Protein AF-A0A0D3K6W0-F1 (afdb_monomer)

InterPro domains:
  IPR004000 Actin family [PF00022] (4-40)
  IPR043129 ATPase, nucleotide binding domain [SSF53067] (1-41)

pLDDT: mean 87.25, std 15.23, range [54.84, 98.62]

Solvent-accessible surface area (backbone atoms only — not comparable to full-atom values): 3378 Å² total; per-residue (Å²): 133,84,79,71,54,77,46,75,48,84,41,80,68,39,30,37,29,34,52,63,90,59,96,63,64,75,43,76,46,68,54,72,82,91,74,83,85,73,55,70,82,53,58,67,78,94,46,75,56,126

Organism: Emiliania huxleyi (strain CCMP1516) (NCBI:txid280463)

Sequence (50 aa):
MSKPPVVCDNGTGFVKCGFAGDNFPAHIFPSIVGRPILRAEEKVGQVQLK

Structure (mmCIF, N/CA/C/O backbone):
data_AF-A0A0D3K6W0-F1
#
_entry.id   AF-A0A0D3K6W0-F1
#
loop_
_atom_site.group_PDB
_atom_site.id
_atom_site.type_symbol
_atom_site.label_atom_id
_atom_site.label_alt_id
_atom_site.label_comp_id
_atom_site.label_asym_id
_atom_site.label_entity_id
_atom_site.label_seq_id
_atom_site.pdbx_PDB_ins_code
_atom_site.Cartn_x
_atom_site.Cartn_y
_atom_site.Cartn_z
_atom_site.occupancy
_atom_site.B_iso_or_equiv
_atom_site.auth_seq_id
_atom_site.auth_comp_id
_atom_site.auth_asym_id
_atom_site.auth_atom_id
_atom_site.pdbx_PDB_model_num
ATOM 1 N N . MET A 1 1 ? -1.598 -12.503 -27.679 1.00 69.75 1 MET A N 1
ATOM 2 C CA . MET A 1 1 ? -0.688 -11.741 -26.796 1.00 69.75 1 MET A CA 1
ATOM 3 C C . MET A 1 1 ? -1.057 -12.037 -25.354 1.00 69.75 1 MET A C 1
ATOM 5 O O . MET A 1 1 ? -2.247 -12.129 -25.067 1.00 69.75 1 MET A O 1
ATOM 9 N N . SER A 1 2 ? -0.080 -12.234 -24.470 1.00 86.81 2 SER A N 1
ATOM 10 C CA . SER A 1 2 ? -0.339 -12.366 -23.033 1.00 86.81 2 SER A CA 1
ATOM 11 C C . SER A 1 2 ? -0.745 -11.013 -22.452 1.00 86.81 2 SER A C 1
ATOM 13 O O . SER A 1 2 ? -0.182 -9.988 -22.831 1.00 86.81 2 SER A O 1
ATOM 15 N N . LYS A 1 3 ? -1.713 -11.002 -21.530 1.00 91.31 3 LYS A N 1
ATOM 16 C CA . LYS A 1 3 ? -2.011 -9.801 -20.736 1.00 91.31 3 LYS A CA 1
ATOM 17 C C . LYS A 1 3 ? -0.776 -9.435 -19.898 1.00 91.31 3 LYS A C 1
ATOM 19 O O . LYS A 1 3 ? -0.086 -10.357 -19.453 1.00 91.31 3 LYS A O 1
ATOM 24 N N . PRO A 1 4 ? -0.485 -8.138 -19.691 1.00 95.00 4 PRO A N 1
ATOM 25 C CA . PRO A 1 4 ? 0.626 -7.742 -18.841 1.00 95.00 4 PRO A CA 1
ATOM 26 C C . PRO A 1 4 ? 0.395 -8.269 -17.413 1.00 95.00 4 PRO A C 1
ATOM 28 O O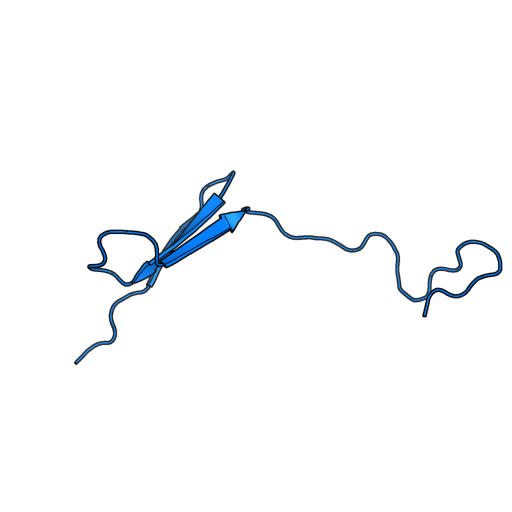 . PRO A 1 4 ? -0.736 -8.199 -16.918 1.00 95.00 4 PRO A O 1
ATOM 31 N N . PRO A 1 5 ? 1.424 -8.829 -16.753 1.00 97.81 5 PRO A N 1
ATOM 32 C CA . PRO A 1 5 ? 1.331 -9.239 -15.357 1.00 97.81 5 PRO A CA 1
ATOM 33 C C . PRO A 1 5 ? 0.927 -8.077 -14.449 1.00 97.81 5 PRO A C 1
ATOM 35 O O . PRO A 1 5 ? 1.323 -6.934 -14.681 1.00 97.81 5 PRO A O 1
ATOM 38 N N . VAL A 1 6 ? 0.185 -8.384 -13.386 1.00 97.44 6 VAL A N 1
ATOM 39 C CA . VAL A 1 6 ? -0.055 -7.445 -12.285 1.00 97.44 6 VAL A CA 1
ATOM 40 C C . VAL A 1 6 ? 1.139 -7.496 -11.338 1.00 97.44 6 VAL A C 1
ATOM 42 O O . VAL A 1 6 ? 1.606 -8.578 -10.982 1.00 97.44 6 VAL A O 1
ATOM 45 N N . VAL A 1 7 ? 1.610 -6.330 -10.914 1.00 98.12 7 VAL A N 1
ATOM 46 C CA . VAL A 1 7 ? 2.635 -6.175 -9.882 1.00 98.12 7 VAL A CA 1
ATOM 47 C C . VAL A 1 7 ? 1.969 -5.592 -8.641 1.00 98.12 7 VAL A C 1
ATOM 49 O O . VAL A 1 7 ? 1.282 -4.576 -8.736 1.00 98.12 7 VAL A O 1
ATOM 52 N N . CYS A 1 8 ? 2.181 -6.226 -7.487 1.00 98.12 8 CYS A N 1
ATOM 53 C CA . CYS A 1 8 ? 1.702 -5.761 -6.185 1.00 98.12 8 CYS A CA 1
ATOM 54 C C . CYS A 1 8 ? 2.869 -5.717 -5.191 1.00 98.12 8 CYS A C 1
ATOM 56 O O . CYS A 1 8 ? 3.438 -6.756 -4.860 1.00 98.12 8 CYS A O 1
ATOM 58 N N . ASP A 1 9 ? 3.205 -4.520 -4.715 1.00 98.06 9 ASP A N 1
ATOM 59 C CA . ASP A 1 9 ? 4.153 -4.289 -3.623 1.00 98.06 9 ASP A CA 1
ATOM 60 C C . ASP A 1 9 ? 3.378 -4.105 -2.311 1.00 98.06 9 ASP A C 1
ATOM 62 O O . AS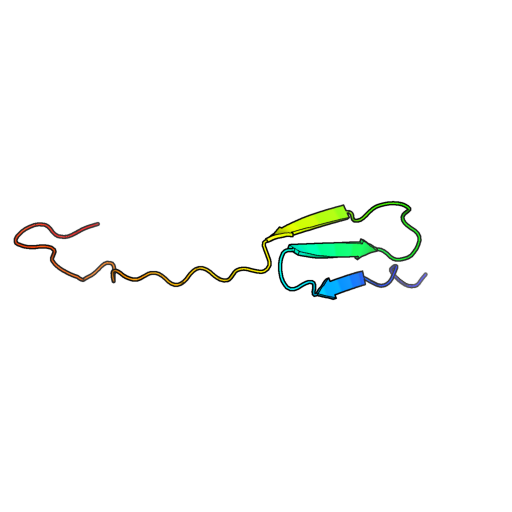P A 1 9 ? 2.681 -3.101 -2.120 1.00 98.06 9 ASP A O 1
ATOM 66 N N . ASN A 1 10 ? 3.491 -5.083 -1.412 1.00 98.06 10 ASN A N 1
ATOM 67 C CA . ASN A 1 10 ? 2.780 -5.112 -0.137 1.00 98.06 10 ASN A CA 1
ATOM 68 C C . ASN A 1 10 ? 3.590 -4.411 0.963 1.00 98.06 10 ASN A C 1
ATOM 70 O O . ASN A 1 10 ? 4.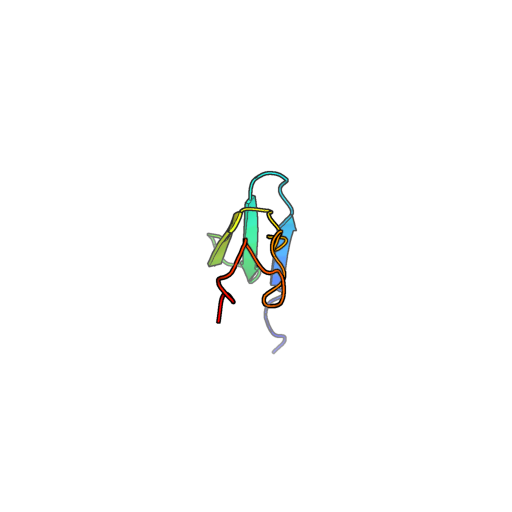084 -5.042 1.899 1.00 98.06 10 ASN A O 1
ATOM 74 N 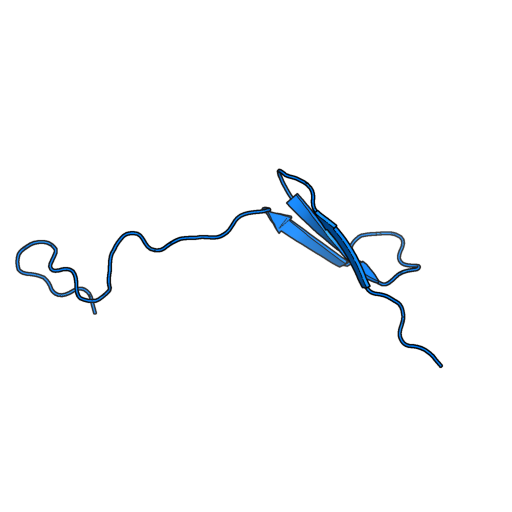N . GLY A 1 11 ? 3.703 -3.088 0.861 1.00 98.06 11 GLY A N 1
ATOM 75 C CA . GLY A 1 11 ? 4.257 -2.265 1.931 1.00 98.06 11 GLY A CA 1
ATOM 76 C C . GLY A 1 11 ? 3.370 -2.262 3.184 1.00 98.06 11 GLY A C 1
ATOM 77 O O . GLY A 1 11 ? 2.146 -2.392 3.112 1.00 98.06 11 GLY A O 1
ATOM 78 N N . THR A 1 12 ? 3.980 -2.067 4.356 1.00 97.81 12 THR A N 1
ATOM 79 C CA . THR A 1 12 ? 3.261 -2.012 5.644 1.00 97.81 12 THR A CA 1
ATOM 80 C C . THR A 1 12 ? 2.429 -0.740 5.818 1.00 97.81 12 THR A C 1
ATOM 8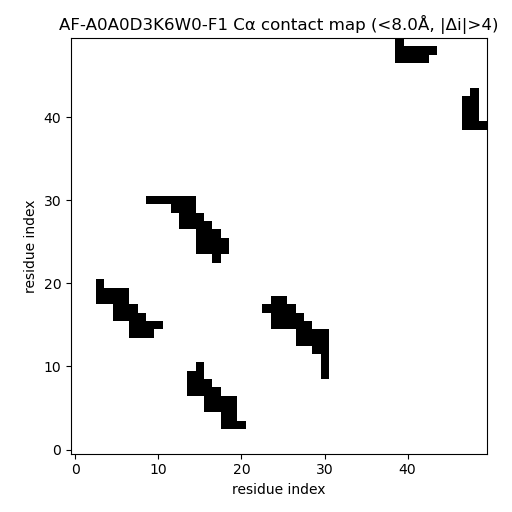2 O O . THR A 1 12 ? 1.395 -0.780 6.472 1.00 97.81 12 THR A O 1
ATOM 85 N N . GLY A 1 13 ? 2.844 0.387 5.229 1.00 98.12 13 GLY A N 1
ATOM 86 C CA . GLY A 1 13 ? 2.056 1.627 5.224 1.00 98.12 13 GLY A CA 1
ATOM 87 C C . GLY A 1 13 ? 1.077 1.702 4.052 1.00 98.12 13 GLY A C 1
ATOM 88 O O . GLY A 1 13 ? -0.099 2.013 4.227 1.00 98.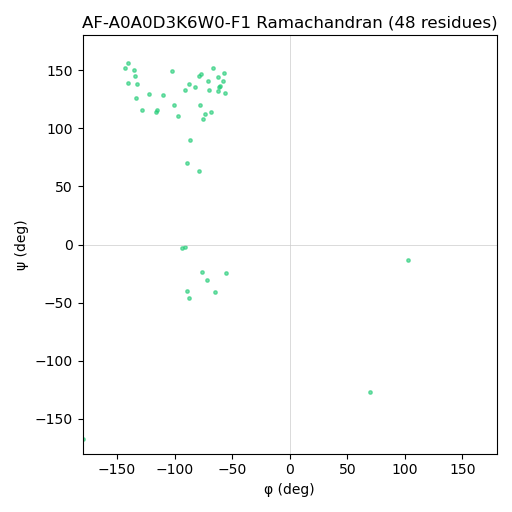12 13 GLY A O 1
ATOM 89 N N . PHE A 1 14 ? 1.558 1.378 2.852 1.00 98.38 14 PHE A N 1
ATOM 90 C CA . PHE A 1 14 ? 0.801 1.486 1.608 1.00 98.38 14 PHE A CA 1
ATOM 91 C C . PHE A 1 14 ? 1.085 0.298 0.697 1.00 98.38 14 PHE A C 1
ATOM 93 O O . PHE A 1 14 ? 2.243 -0.092 0.526 1.00 98.38 14 PHE A O 1
ATOM 100 N N . VAL A 1 15 ? 0.033 -0.201 0.057 1.00 98.62 15 VAL A N 1
ATOM 101 C CA . VAL A 1 15 ? 0.125 -1.099 -1.091 1.00 98.62 15 VAL A CA 1
ATOM 102 C C . VAL A 1 15 ? 0.217 -0.256 -2.357 1.00 98.62 15 VAL A C 1
ATOM 104 O O . VAL A 1 15 ? -0.493 0.742 -2.504 1.00 98.62 15 VAL A O 1
ATOM 107 N N . LYS A 1 16 ? 1.089 -0.666 -3.279 1.00 98.62 16 LYS A N 1
ATOM 108 C CA . LYS A 1 16 ? 1.208 -0.075 -4.617 1.00 98.62 16 LYS A CA 1
ATOM 109 C C . LYS A 1 16 ? 0.985 -1.177 -5.641 1.00 98.62 16 LYS A C 1
ATOM 111 O O . LYS A 1 16 ? 1.618 -2.228 -5.544 1.00 98.62 16 LYS A O 1
ATOM 116 N N . CYS A 1 17 ? 0.106 -0.957 -6.611 1.00 98.38 17 CYS A N 1
ATOM 117 C CA . CYS A 1 17 ? -0.139 -1.941 -7.660 1.00 98.38 17 CYS A CA 1
ATOM 118 C C . CYS A 1 17 ? -0.319 -1.313 -9.042 1.00 98.38 17 CYS A C 1
ATOM 120 O O . CYS A 1 17 ? -0.648 -0.134 -9.182 1.00 98.38 17 CYS A O 1
ATOM 122 N N . GLY A 1 18 ? -0.055 -2.111 -10.071 1.00 98.38 18 GLY A N 1
ATOM 123 C CA . GLY A 1 18 ? -0.115 -1.708 -11.473 1.00 98.38 18 GLY A CA 1
ATOM 124 C C . GLY A 1 18 ? 0.231 -2.866 -12.401 1.00 98.38 18 GLY A C 1
ATOM 125 O O . GLY A 1 18 ? 0.291 -4.020 -11.968 1.00 98.38 18 GLY A O 1
ATOM 126 N N . PHE A 1 19 ? 0.462 -2.560 -13.673 1.00 98.12 19 PHE A N 1
ATOM 127 C CA . PHE A 1 19 ? 0.850 -3.547 -14.675 1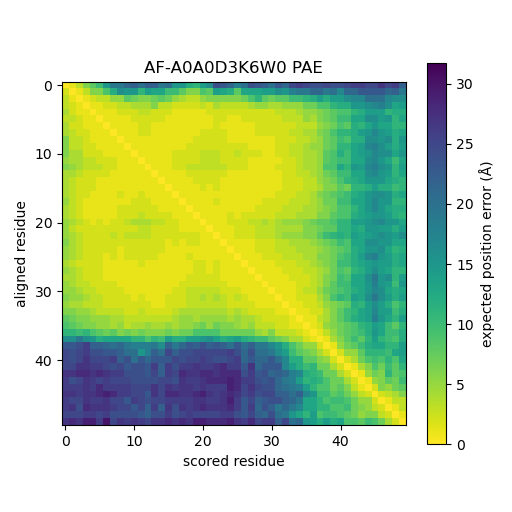.00 98.12 19 PHE A CA 1
ATOM 128 C C . PHE A 1 19 ? 2.352 -3.471 -14.962 1.00 98.12 19 PHE A C 1
ATOM 130 O O . PHE A 1 19 ? 2.978 -2.417 -14.856 1.00 98.12 19 PHE A O 1
ATOM 137 N N . ALA A 1 20 ? 2.954 -4.609 -15.306 1.00 97.19 20 ALA A N 1
ATOM 138 C CA . ALA A 1 20 ? 4.367 -4.655 -15.661 1.00 97.19 20 ALA A CA 1
ATOM 139 C C . ALA A 1 20 ? 4.654 -3.805 -16.913 1.00 97.19 20 ALA A C 1
ATOM 141 O O . ALA A 1 20 ? 3.982 -3.957 -17.933 1.00 97.19 20 ALA A O 1
ATOM 142 N N . GLY A 1 21 ? 5.690 -2.963 -16.837 1.00 95.56 21 GLY A N 1
ATOM 143 C CA . GLY A 1 21 ? 6.123 -2.072 -17.920 1.00 95.56 21 GLY A CA 1
ATOM 144 C C . GLY A 1 21 ? 5.722 -0.605 -17.739 1.00 95.56 21 GLY A C 1
ATOM 145 O O . GLY A 1 21 ? 6.289 0.248 -18.417 1.00 95.56 21 GLY A O 1
ATOM 146 N N . ASP A 1 22 ? 4.814 -0.297 -16.809 1.00 97.00 22 ASP A N 1
ATOM 147 C CA . ASP A 1 22 ? 4.449 1.085 -16.488 1.00 97.00 22 ASP A CA 1
ATOM 148 C C . ASP A 1 22 ? 5.518 1.772 -15.619 1.00 97.00 22 ASP A C 1
ATOM 150 O O . ASP A 1 22 ? 6.142 1.155 -14.755 1.00 97.00 22 ASP A O 1
ATOM 154 N N . ASN A 1 23 ? 5.698 3.083 -15.816 1.00 97.31 23 ASN A N 1
ATOM 155 C CA . ASN A 1 23 ? 6.677 3.884 -15.065 1.00 97.31 23 ASN A CA 1
ATOM 156 C C . ASN A 1 23 ? 6.229 4.208 -13.628 1.00 97.31 23 ASN A C 1
ATOM 158 O O . ASN A 1 23 ? 7.064 4.504 -12.774 1.00 97.31 23 ASN A O 1
ATOM 162 N N . PHE A 1 24 ? 4.920 4.189 -13.362 1.00 97.38 24 PHE A N 1
ATOM 163 C CA . PHE A 1 24 ? 4.326 4.562 -12.077 1.00 97.38 24 PHE A CA 1
ATOM 164 C C . PHE A 1 24 ? 3.252 3.544 -11.668 1.00 97.38 24 PHE A C 1
ATOM 166 O O . PHE A 1 24 ? 2.607 2.969 -12.546 1.00 97.38 24 PHE A O 1
ATOM 173 N N . PRO A 1 25 ? 3.024 3.314 -10.359 1.00 97.75 25 PRO A N 1
ATOM 174 C CA . PRO A 1 25 ? 1.935 2.453 -9.915 1.00 97.75 25 PRO A CA 1
ATOM 175 C C . PRO A 1 25 ? 0.598 3.041 -10.363 1.00 97.75 25 PRO A C 1
ATOM 177 O O . PRO A 1 25 ? 0.352 4.237 -10.202 1.00 97.75 25 PRO A O 1
ATOM 180 N N . ALA A 1 26 ? -0.283 2.192 -10.885 1.00 98.31 26 ALA A N 1
ATOM 181 C CA . ALA A 1 26 ? -1.624 2.611 -11.259 1.00 98.31 26 ALA A CA 1
ATOM 182 C C . ALA A 1 26 ? -2.413 3.048 -10.018 1.00 98.31 26 ALA A C 1
ATOM 184 O O . ALA A 1 26 ? -3.153 4.031 -10.075 1.00 98.31 26 ALA A O 1
ATOM 185 N N . HIS A 1 27 ? -2.274 2.325 -8.899 1.00 98.38 27 HIS A N 1
ATOM 186 C CA . HIS A 1 27 ? -2.996 2.585 -7.654 1.00 98.38 27 HIS A CA 1
ATOM 187 C C . HIS A 1 27 ? -2.062 2.536 -6.442 1.00 98.38 27 HIS A C 1
ATOM 189 O O . HIS A 1 27 ? -1.142 1.718 -6.363 1.00 98.38 27 HIS A O 1
ATOM 195 N N . ILE A 1 28 ? -2.350 3.402 -5.471 1.00 98.50 28 ILE A N 1
ATOM 196 C CA . ILE A 1 28 ? -1.704 3.440 -4.160 1.00 98.50 28 ILE A CA 1
ATOM 197 C C . ILE A 1 28 ? -2.810 3.557 -3.116 1.00 98.50 28 ILE A C 1
ATOM 199 O O . ILE A 1 28 ? -3.642 4.459 -3.200 1.00 98.50 28 ILE A O 1
ATOM 203 N N . PHE A 1 29 ? -2.826 2.658 -2.136 1.00 98.38 29 PHE A N 1
ATOM 204 C CA . PHE A 1 29 ? -3.816 2.678 -1.061 1.00 98.38 29 PHE A CA 1
ATOM 205 C C . PHE A 1 29 ? -3.194 2.253 0.274 1.00 98.38 29 PHE A C 1
ATOM 207 O O . PHE A 1 29 ? -2.203 1.517 0.276 1.00 98.38 29 PHE A O 1
ATOM 214 N N . PRO A 1 30 ? -3.723 2.72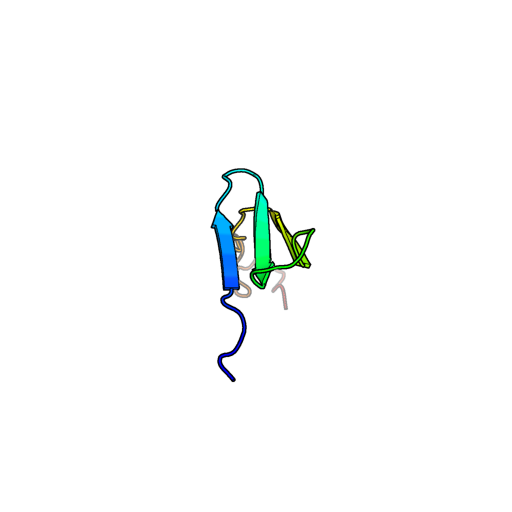0 1.421 1.00 98.25 30 PRO A N 1
ATOM 215 C CA . PRO A 1 30 ? -3.228 2.300 2.727 1.00 98.25 30 PRO A CA 1
ATOM 216 C C . PRO A 1 30 ? -3.321 0.784 2.897 1.00 98.25 30 PRO A C 1
ATOM 218 O O . PRO A 1 30 ? -4.318 0.172 2.516 1.00 98.25 30 PRO A O 1
ATOM 221 N N . SER A 1 31 ? -2.310 0.181 3.518 1.00 98.19 31 SER A N 1
ATOM 222 C CA . SER A 1 31 ? -2.285 -1.256 3.819 1.00 98.19 31 SER A CA 1
ATOM 223 C C . SER A 1 31 ? -3.151 -1.563 5.052 1.00 98.19 31 SER A C 1
ATOM 225 O O . SER A 1 31 ? -2.661 -1.927 6.118 1.00 98.19 31 SER A O 1
ATOM 227 N N . ILE A 1 32 ? -4.460 -1.306 4.939 1.00 97.44 32 ILE A N 1
ATOM 228 C CA . ILE A 1 32 ? -5.418 -1.310 6.053 1.00 97.44 32 ILE A CA 1
ATOM 229 C C . ILE A 1 32 ? -6.665 -2.105 5.669 1.00 97.44 32 ILE A C 1
ATOM 231 O O . ILE A 1 32 ? -7.220 -1.941 4.585 1.00 97.44 32 ILE A O 1
ATOM 235 N N . VAL A 1 33 ? -7.158 -2.910 6.611 1.00 95.94 33 VAL A N 1
ATOM 236 C CA . VAL A 1 33 ? -8.478 -3.543 6.540 1.00 95.94 33 VAL A CA 1
ATOM 237 C C . VAL A 1 33 ? -9.342 -2.986 7.667 1.00 95.94 33 VAL A C 1
ATOM 239 O O . VAL A 1 33 ? -9.044 -3.185 8.844 1.00 95.94 33 VAL A O 1
ATOM 242 N N . GLY A 1 34 ? -10.414 -2.277 7.314 1.00 93.56 34 GLY A N 1
ATOM 243 C CA . GLY A 1 34 ? -11.390 -1.789 8.286 1.00 93.56 34 GLY A CA 1
ATOM 244 C C . GLY A 1 34 ? -12.214 -2.940 8.865 1.00 93.56 34 GLY A C 1
ATOM 245 O O . GLY A 1 34 ? -12.720 -3.781 8.125 1.00 93.56 34 GLY A O 1
ATOM 246 N N . ARG A 1 35 ? -12.376 -2.967 10.190 1.00 91.25 35 ARG A N 1
ATOM 247 C CA . ARG A 1 35 ? -13.271 -3.897 10.887 1.00 91.25 35 ARG A CA 1
ATOM 248 C C . ARG A 1 35 ? -14.375 -3.091 11.574 1.00 91.25 35 ARG A C 1
ATOM 250 O O . ARG A 1 35 ? -14.057 -2.346 12.500 1.00 91.25 35 ARG A O 1
ATOM 257 N N . PRO A 1 36 ? -15.645 -3.224 11.153 1.00 87.88 36 PRO A N 1
ATOM 258 C CA . PRO A 1 36 ? -16.761 -2.615 11.866 1.00 87.88 36 PRO A CA 1
ATOM 259 C C . PRO A 1 36 ? -16.772 -3.071 13.328 1.00 87.88 36 PRO A C 1
ATOM 261 O O . PRO A 1 36 ? -16.653 -4.265 13.604 1.00 87.88 36 PRO A O 1
ATOM 264 N N . ILE A 1 37 ? -16.872 -2.114 14.250 1.00 83.19 37 ILE A N 1
ATOM 265 C CA . ILE A 1 37 ? -16.921 -2.388 15.694 1.00 83.19 37 ILE A CA 1
ATOM 266 C C . ILE A 1 37 ? -18.369 -2.586 16.144 1.00 83.19 37 ILE A C 1
ATOM 268 O O . ILE A 1 37 ? -18.642 -3.488 16.926 1.00 83.19 37 ILE A O 1
ATOM 272 N N . LEU A 1 38 ? -19.285 -1.776 15.612 1.00 81.00 38 LEU A N 1
ATOM 273 C CA . LEU A 1 38 ? -20.708 -1.862 15.910 1.00 81.00 38 LEU A CA 1
ATOM 274 C C . LEU A 1 38 ? -21.392 -2.794 14.913 1.00 81.00 38 LEU A C 1
ATOM 276 O O . LEU A 1 38 ? -21.191 -2.676 13.700 1.00 81.00 38 LEU A O 1
ATOM 280 N N . ARG A 1 39 ? -22.219 -3.709 15.415 1.00 68.88 39 ARG A N 1
ATOM 281 C CA . ARG A 1 39 ? -23.147 -4.469 14.565 1.00 68.88 39 ARG A CA 1
ATOM 282 C C . ARG A 1 39 ? -24.355 -3.588 14.238 1.00 68.88 39 ARG A C 1
ATOM 284 O O . ARG A 1 39 ? -24.808 -2.843 15.097 1.00 68.88 39 ARG A O 1
ATOM 291 N N . ALA A 1 40 ? -24.928 -3.709 13.038 1.00 63.69 40 ALA A N 1
ATOM 292 C CA . ALA A 1 40 ? -26.170 -2.998 12.681 1.00 63.69 40 ALA A CA 1
ATOM 293 C C . ALA A 1 40 ? -27.322 -3.278 13.674 1.00 63.69 40 ALA A C 1
ATOM 295 O O . ALA A 1 40 ? -28.227 -2.476 13.853 1.00 63.69 40 ALA A O 1
ATOM 296 N N . GLU A 1 41 ? -27.265 -4.413 14.369 1.00 58.66 41 GLU A N 1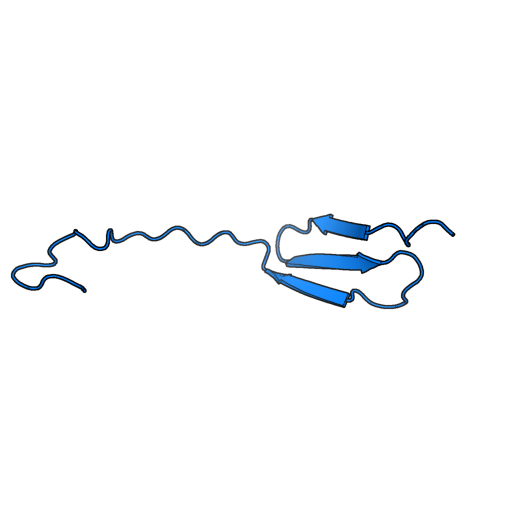
ATOM 297 C CA . GLU A 1 41 ? -28.268 -4.840 15.345 1.00 58.66 41 GLU A CA 1
ATOM 298 C C . GLU A 1 41 ? -27.928 -4.441 16.794 1.00 58.66 41 GLU A C 1
ATOM 300 O O . GLU A 1 41 ? -28.722 -4.694 17.704 1.00 58.66 41 GLU A O 1
ATOM 305 N N . GLU A 1 42 ? -26.770 -3.818 17.046 1.00 59.38 42 GLU A N 1
ATOM 306 C CA . GLU A 1 42 ? -26.417 -3.344 18.385 1.00 59.38 42 GLU A CA 1
ATOM 307 C C . GLU A 1 42 ? -27.236 -2.103 18.745 1.00 59.38 42 GLU A C 1
ATOM 309 O O . GLU A 1 42 ? -27.077 -1.014 18.192 1.00 59.38 42 GLU A O 1
ATOM 314 N N . LYS A 1 43 ? -28.131 -2.273 19.721 1.00 57.44 43 LYS A N 1
ATOM 315 C CA . LYS A 1 43 ? -28.851 -1.167 20.348 1.00 57.44 43 LYS A CA 1
ATOM 316 C C . LYS A 1 43 ? -27.874 -0.319 21.159 1.00 57.44 43 LYS A C 1
ATOM 318 O O . LYS A 1 43 ? -27.395 -0.756 22.205 1.00 57.44 43 LYS A O 1
ATOM 323 N N . VAL A 1 44 ? -27.654 0.924 20.742 1.00 65.75 44 VAL A N 1
ATOM 324 C CA . VAL A 1 44 ? -27.079 1.951 21.619 1.00 65.75 44 VAL A CA 1
ATOM 325 C C . VAL A 1 44 ? -28.244 2.581 22.387 1.00 65.75 44 VAL A C 1
ATOM 327 O O . VAL A 1 44 ? -28.914 3.499 21.917 1.00 65.75 44 VAL A O 1
ATOM 330 N N . GLY A 1 45 ? -28.567 2.017 23.553 1.00 68.44 45 GLY A N 1
ATOM 331 C CA . GLY A 1 45 ? -29.728 2.442 24.342 1.00 68.44 45 GLY A CA 1
ATOM 332 C C . GLY A 1 45 ? -31.067 2.060 23.690 1.00 68.44 45 GLY A C 1
ATOM 333 O O . GLY A 1 45 ? -31.303 0.891 23.392 1.00 68.44 45 GLY A O 1
ATOM 334 N N . GLN A 1 46 ? -31.975 3.025 23.498 1.00 63.12 46 GLN A N 1
ATOM 335 C CA . GLN A 1 46 ? -33.298 2.797 22.883 1.00 63.12 46 GLN A CA 1
ATOM 336 C C . GLN A 1 46 ? -33.324 2.973 21.354 1.00 63.12 46 GLN A C 1
ATOM 338 O O . GLN A 1 46 ? -34.367 2.757 20.738 1.00 63.12 46 GLN A O 1
ATOM 343 N N . VAL A 1 47 ? -32.207 3.348 20.726 1.00 65.38 47 VAL A N 1
ATOM 344 C CA . VAL A 1 47 ? -32.164 3.645 19.289 1.00 65.38 47 VAL A CA 1
ATOM 345 C C . VAL A 1 47 ? -31.597 2.448 18.524 1.00 65.38 47 VAL A C 1
ATOM 347 O O . VAL A 1 47 ? -30.469 2.019 18.765 1.00 65.38 47 VAL A O 1
ATOM 350 N N . GLN A 1 48 ? -32.391 1.903 17.599 1.00 58.06 48 GLN A N 1
ATOM 351 C CA . GLN A 1 48 ? -31.899 1.000 16.556 1.00 58.06 48 GLN A CA 1
ATOM 352 C C . GLN A 1 48 ? -31.221 1.835 15.470 1.00 58.06 48 GLN A C 1
ATOM 354 O O . GLN A 1 48 ? -31.864 2.690 14.859 1.00 58.06 48 GLN A O 1
ATOM 359 N N . LEU A 1 49 ? -29.934 1.583 15.238 1.00 61.28 49 LEU A N 1
ATOM 360 C CA . LEU A 1 49 ? -29.205 2.123 14.096 1.00 61.28 49 LEU A CA 1
ATOM 361 C C . LEU A 1 49 ? -29.652 1.329 12.856 1.00 61.28 49 LEU A C 1
ATOM 363 O O . LEU A 1 49 ? -29.370 0.140 12.759 1.00 61.28 49 LEU A O 1
ATOM 367 N N . LYS A 1 50 ? -30.430 1.957 11.967 1.00 54.84 50 LYS A N 1
ATOM 368 C CA . LYS A 1 50 ? -30.776 1.410 10.645 1.00 54.84 50 LYS A CA 1
ATOM 369 C C . LYS A 1 50 ? -29.743 1.824 9.611 1.00 54.84 50 LYS A C 1
ATOM 371 O O . LYS A 1 50 ? -29.297 2.990 9.692 1.00 54.84 50 LYS A O 1
#

Secondary structure (DSSP, 8-state):
-PPPPEEEEE-SSEEEEEETT-SS-SEEEES-----SS-TT--BTTB---

Mean predicted aligned error: 8.75 Å

Radius of gyration: 19.36 Å; Cα contacts (8 Å, |Δi|>4): 61; chains: 1; bounding box: 40×17×51 Å

Foldseek 3Di:
DDDFDKDWDQDQQWIFIDGPPDPGGPDIDGNDDDDDPDDQQDDPDPDRND

Nearest PDB structures (foldseek):
  2p9s-assembly1_A  TM=9.430E-01  e=4.775E-02  Bos taurus
  8j9b-assembly1_A-2  TM=9.163E-01  e=8.056E-02  Oryctolagus cuniculus
  7z8f-assembly1_J  TM=7.486E-01  e=8.056E-02  Sus scrofa